Protein AF-A0A831KS99-F1 (afdb_monomer_lite)

Structure (mmCIF, N/CA/C/O backbone):
data_AF-A0A831KS99-F1
#
_entry.id   AF-A0A831KS99-F1
#
loop_
_atom_site.group_PDB
_atom_site.id
_atom_site.type_symbol
_atom_site.label_atom_id
_atom_site.label_alt_id
_atom_site.label_comp_id
_atom_site.label_asym_id
_atom_site.label_entity_id
_atom_site.label_seq_id
_atom_site.pdbx_PDB_ins_code
_atom_site.Cartn_x
_atom_site.Cartn_y
_atom_site.Cartn_z
_atom_site.occupancy
_atom_site.B_iso_or_equiv
_atom_site.auth_seq_id
_atom_site.auth_comp_id
_atom_site.auth_asym_id
_atom_site.auth_atom_id
_atom_site.pdbx_PDB_model_num
ATOM 1 N N . MET A 1 1 ? 47.988 -53.822 -61.121 1.00 37.44 1 MET A N 1
ATOM 2 C CA . MET A 1 1 ? 47.842 -52.351 -61.004 1.00 37.44 1 MET A CA 1
ATOM 3 C C . MET A 1 1 ? 46.773 -52.097 -59.940 1.00 37.44 1 MET A C 1
ATOM 5 O O . MET A 1 1 ? 45.616 -52.344 -60.217 1.00 37.44 1 MET A O 1
ATOM 9 N N . ILE A 1 2 ? 47.089 -52.038 -58.642 1.00 41.56 2 ILE A N 1
ATOM 10 C CA . ILE A 1 2 ? 47.545 -50.868 -57.855 1.00 41.56 2 ILE A CA 1
ATOM 11 C C . ILE A 1 2 ? 46.717 -49.593 -58.114 1.00 41.56 2 ILE A C 1
ATOM 13 O O . ILE A 1 2 ? 46.986 -48.896 -59.087 1.00 41.56 2 ILE A O 1
ATOM 17 N N . ASN A 1 3 ? 45.740 -49.318 -57.232 1.00 39.53 3 ASN A N 1
ATOM 18 C CA . ASN A 1 3 ? 45.455 -48.043 -56.524 1.00 39.53 3 ASN A CA 1
ATOM 19 C C . ASN A 1 3 ? 44.034 -48.121 -55.920 1.00 39.53 3 ASN A C 1
ATOM 21 O O . ASN A 1 3 ? 43.067 -48.227 -56.658 1.00 39.53 3 ASN A O 1
ATOM 25 N N . ALA A 1 4 ? 43.809 -48.266 -54.609 1.00 48.41 4 ALA A N 1
ATOM 26 C CA . ALA A 1 4 ? 44.065 -47.337 -53.497 1.00 48.41 4 ALA A CA 1
ATOM 27 C C . ALA A 1 4 ? 43.351 -45.978 -53.640 1.00 48.41 4 ALA A C 1
ATOM 29 O O . ALA A 1 4 ? 43.768 -45.170 -54.464 1.00 48.41 4 ALA A O 1
ATOM 30 N N . ARG A 1 5 ? 42.326 -45.744 -52.791 1.00 53.19 5 ARG A N 1
ATOM 31 C CA . ARG A 1 5 ? 41.846 -44.459 -52.200 1.00 53.19 5 ARG A CA 1
ATOM 32 C C . ARG A 1 5 ? 40.462 -44.697 -51.553 1.00 53.19 5 ARG A C 1
ATOM 34 O O . ARG A 1 5 ? 39.461 -44.730 -52.245 1.00 53.19 5 ARG A O 1
ATOM 41 N N . ARG A 1 6 ? 40.366 -45.201 -50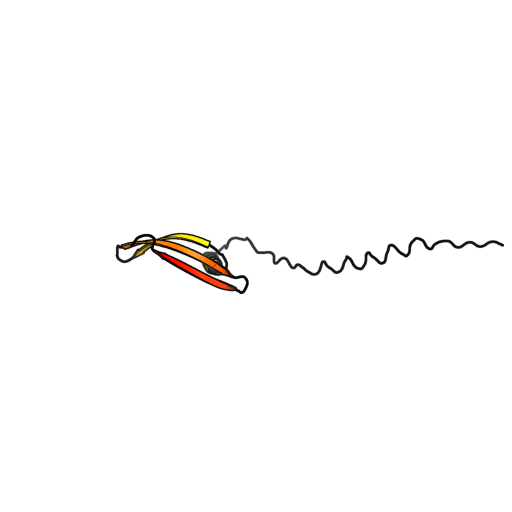.314 1.00 55.16 6 ARG A N 1
ATOM 42 C CA . ARG A 1 6 ? 40.362 -44.480 -49.015 1.00 55.16 6 ARG A CA 1
ATOM 43 C C . ARG A 1 6 ? 39.405 -43.274 -48.950 1.00 55.16 6 ARG A C 1
ATOM 45 O O . ARG A 1 6 ? 39.688 -42.251 -49.556 1.00 55.16 6 ARG A O 1
ATOM 52 N N . GLY A 1 7 ? 38.393 -43.383 -48.076 1.00 52.34 7 GLY A N 1
ATOM 53 C CA . GLY A 1 7 ? 37.923 -42.277 -47.230 1.00 52.34 7 GLY A CA 1
ATOM 54 C C . GLY A 1 7 ? 36.629 -41.575 -47.645 1.00 52.34 7 GLY A C 1
ATOM 55 O O . GLY A 1 7 ? 36.683 -40.449 -48.112 1.00 52.34 7 GLY A O 1
ATOM 56 N N . ALA A 1 8 ? 35.466 -42.181 -47.389 1.00 50.91 8 ALA A N 1
ATOM 57 C CA . ALA A 1 8 ? 34.174 -41.483 -47.486 1.00 50.91 8 ALA A CA 1
ATOM 58 C C . ALA A 1 8 ? 33.279 -41.684 -46.246 1.00 50.91 8 ALA A C 1
ATOM 60 O O . ALA A 1 8 ? 32.064 -41.565 -46.334 1.00 50.91 8 ALA A O 1
ATOM 61 N N . ALA A 1 9 ? 33.863 -41.990 -45.081 1.00 48.62 9 ALA A N 1
ATOM 62 C CA . ALA A 1 9 ? 33.107 -42.179 -43.835 1.00 48.62 9 ALA A CA 1
ATOM 63 C C . ALA A 1 9 ? 33.153 -40.971 -42.873 1.00 48.62 9 ALA A C 1
ATOM 65 O O . ALA A 1 9 ? 32.468 -40.985 -41.858 1.00 48.62 9 ALA A O 1
ATOM 66 N N . SER A 1 10 ? 33.913 -39.907 -43.172 1.00 48.66 10 SER A N 1
ATOM 67 C CA . SER A 1 10 ? 34.114 -38.783 -42.230 1.00 48.66 10 SER A CA 1
ATOM 68 C C . SER A 1 10 ? 33.356 -37.492 -42.565 1.00 48.66 10 SER A C 1
ATOM 70 O O . SER A 1 10 ? 33.439 -36.543 -41.796 1.00 48.66 10 SER A O 1
ATOM 72 N N . ALA A 1 11 ? 32.606 -37.426 -43.672 1.00 48.91 11 ALA A N 1
ATOM 73 C CA . ALA A 1 11 ? 31.999 -36.167 -44.134 1.00 48.91 11 ALA A CA 1
ATOM 74 C C . ALA A 1 11 ? 30.520 -35.966 -43.740 1.00 48.91 11 ALA A C 1
ATOM 76 O O . ALA A 1 11 ? 30.024 -34.847 -43.812 1.00 48.91 11 ALA A O 1
ATOM 77 N N . VAL A 1 12 ? 29.808 -37.008 -43.293 1.00 49.62 12 VAL A N 1
ATOM 78 C CA . VAL A 1 12 ? 28.358 -36.914 -42.997 1.00 49.62 12 VAL A CA 1
ATOM 79 C C . VAL A 1 12 ? 28.071 -36.502 -41.541 1.00 49.62 12 VAL A C 1
ATOM 81 O O . VAL A 1 12 ? 26.987 -36.023 -41.229 1.00 49.62 12 VAL A O 1
ATOM 84 N N . LEU A 1 13 ? 29.062 -36.586 -40.647 1.00 49.25 13 LEU 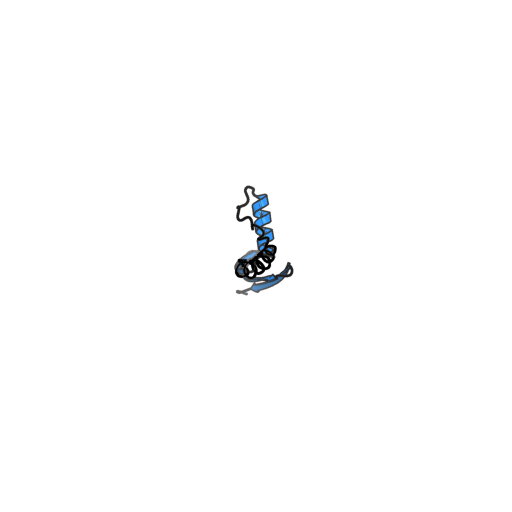A N 1
ATOM 85 C CA . LEU A 1 13 ? 28.904 -36.316 -39.208 1.00 49.25 13 LEU A CA 1
ATOM 86 C C . LEU A 1 13 ? 29.327 -34.905 -38.756 1.00 49.25 13 LEU A C 1
ATOM 88 O O . LEU A 1 13 ? 29.244 -34.602 -37.571 1.00 49.25 13 LEU A O 1
ATOM 92 N N . LEU A 1 14 ? 29.741 -34.026 -39.677 1.00 49.31 14 LEU A N 1
ATOM 93 C CA . LEU A 1 14 ? 30.194 -32.659 -39.357 1.00 49.31 14 LEU A CA 1
ATOM 94 C C . LEU A 1 14 ? 29.278 -31.538 -39.875 1.00 49.31 14 LEU A C 1
ATOM 96 O O . LEU A 1 14 ? 29.602 -30.369 -39.698 1.00 49.31 14 LEU A O 1
ATOM 100 N N . LEU A 1 15 ? 28.126 -31.860 -40.475 1.00 50.47 15 LEU A N 1
ATOM 101 C CA . LEU A 1 15 ? 27.158 -30.845 -40.927 1.00 50.47 15 LEU A CA 1
ATOM 102 C C . LEU A 1 15 ? 25.950 -30.671 -39.994 1.00 50.47 15 LEU A C 1
ATOM 104 O O . LEU A 1 15 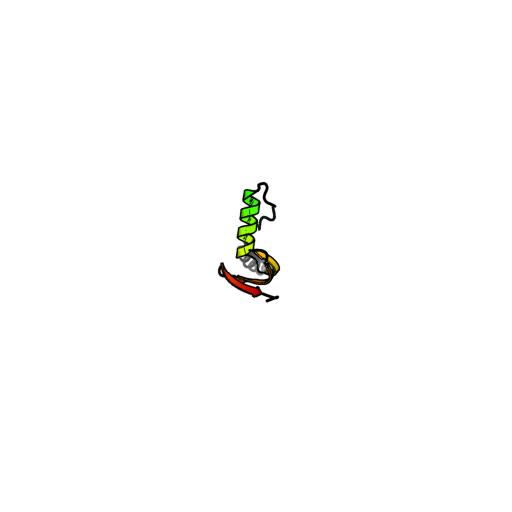? 25.243 -29.674 -40.103 1.00 50.47 15 LEU A O 1
ATOM 108 N N . PHE A 1 16 ? 25.748 -31.564 -39.019 1.00 47.9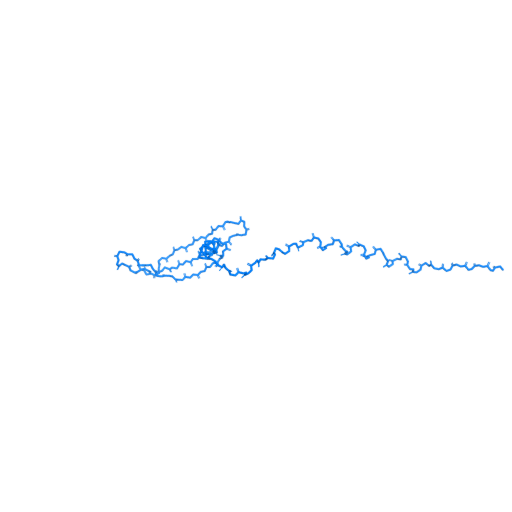7 16 PHE A N 1
ATOM 109 C CA . PHE A 1 16 ? 24.705 -31.396 -37.995 1.00 47.97 16 PHE A CA 1
ATOM 110 C C . PHE A 1 16 ? 25.152 -30.565 -36.780 1.00 47.97 16 PHE A C 1
ATOM 112 O O . PHE A 1 16 ? 24.308 -30.058 -36.044 1.00 47.97 16 PHE A O 1
ATOM 119 N N . SER A 1 17 ? 26.458 -30.360 -36.575 1.00 49.00 17 SER A N 1
ATOM 120 C CA . SER A 1 17 ? 26.977 -29.566 -35.450 1.00 49.00 17 SER A CA 1
ATOM 121 C C . SER A 1 17 ? 26.869 -28.050 -35.660 1.00 49.00 17 SER A C 1
ATOM 123 O O . SER A 1 17 ? 26.895 -27.301 -34.686 1.00 49.00 17 SER A O 1
ATOM 125 N N . ALA A 1 18 ? 26.687 -27.579 -36.898 1.00 47.66 18 ALA A N 1
ATOM 126 C CA . ALA A 1 18 ? 26.554 -26.150 -37.191 1.00 47.66 18 ALA A CA 1
ATOM 127 C C . ALA A 1 18 ? 25.129 -25.602 -36.973 1.00 47.66 18 ALA A C 1
ATOM 129 O O . ALA A 1 18 ? 24.961 -24.398 -36.800 1.00 47.66 18 ALA A O 1
ATOM 130 N N . ALA A 1 19 ? 24.103 -26.460 -36.930 1.00 49.75 19 ALA A N 1
ATOM 131 C CA . ALA A 1 19 ? 22.718 -26.024 -36.726 1.00 49.75 19 ALA A CA 1
ATOM 132 C C . ALA A 1 19 ? 22.332 -25.884 -35.241 1.00 49.75 19 ALA A C 1
ATOM 134 O O . ALA A 1 19 ? 21.403 -25.149 -34.914 1.00 49.75 19 ALA A O 1
ATOM 135 N N . PHE A 1 20 ? 23.053 -26.542 -34.326 1.00 48.34 20 PHE A N 1
ATOM 136 C CA . PHE A 1 20 ? 22.739 -26.487 -32.892 1.00 48.34 20 PHE A CA 1
ATOM 137 C C . PHE A 1 20 ? 23.370 -25.281 -32.175 1.00 48.34 20 PHE A C 1
ATOM 139 O O . PHE A 1 20 ? 22.909 -24.874 -31.112 1.00 48.34 20 PHE A O 1
ATOM 146 N N . ALA A 1 21 ? 24.393 -24.657 -32.765 1.00 47.84 21 ALA A N 1
ATOM 147 C CA . ALA A 1 21 ? 25.088 -23.522 -32.156 1.00 47.84 21 ALA A CA 1
ATOM 148 C C . ALA A 1 21 ? 24.339 -22.176 -32.287 1.00 47.84 21 ALA A C 1
ATOM 150 O O . ALA A 1 21 ? 24.722 -21.205 -31.639 1.00 47.84 21 ALA A O 1
ATOM 151 N N . ALA A 1 22 ? 23.269 -22.094 -33.088 1.00 48.03 22 ALA A N 1
ATOM 152 C CA . ALA A 1 22 ? 22.598 -20.825 -33.396 1.00 48.03 22 ALA A CA 1
ATOM 153 C C . ALA A 1 22 ? 21.356 -20.510 -32.533 1.00 48.03 22 ALA A C 1
ATOM 155 O O . ALA A 1 22 ? 20.858 -19.388 -32.581 1.00 48.03 22 ALA A O 1
ATOM 156 N N . VAL A 1 23 ? 20.862 -21.444 -31.708 1.00 49.53 23 VAL A N 1
ATOM 157 C CA . VAL A 1 23 ? 19.633 -21.243 -30.898 1.00 49.53 23 VAL A CA 1
ATOM 158 C C . VAL A 1 23 ? 19.923 -20.702 -29.483 1.00 49.53 23 VAL A C 1
ATOM 160 O O . VAL A 1 23 ? 19.013 -20.467 -28.697 1.00 49.53 23 VAL A O 1
ATOM 163 N N . ALA A 1 24 ? 21.183 -20.418 -29.141 1.00 53.25 24 ALA A N 1
ATOM 164 C CA . ALA A 1 24 ? 21.540 -19.855 -27.832 1.00 53.25 24 ALA A CA 1
ATOM 165 C C . ALA A 1 24 ? 21.545 -18.311 -27.782 1.00 53.25 24 ALA A C 1
ATOM 167 O O . ALA A 1 24 ? 21.809 -17.732 -26.731 1.00 53.25 24 ALA A O 1
ATOM 168 N N . VAL A 1 25 ? 21.220 -17.617 -28.881 1.00 54.28 25 VAL A N 1
ATOM 169 C CA . VAL A 1 25 ? 21.133 -16.139 -28.931 1.00 54.28 25 VAL A CA 1
ATOM 170 C C . VAL A 1 25 ? 19.736 -15.654 -28.495 1.00 54.28 25 VAL A C 1
ATOM 172 O O . VAL A 1 25 ? 19.154 -14.767 -29.107 1.00 54.28 25 VAL A O 1
ATOM 175 N N . GLY A 1 26 ? 19.142 -16.290 -27.479 1.00 52.94 26 GLY A N 1
ATOM 176 C CA . GLY A 1 26 ? 17.709 -16.143 -27.171 1.00 52.94 26 GLY A CA 1
ATOM 177 C C . GLY A 1 26 ? 17.350 -15.680 -25.761 1.00 52.94 26 GLY A C 1
ATOM 178 O O . GLY A 1 26 ? 16.215 -15.279 -25.537 1.00 52.94 26 GLY A O 1
ATOM 179 N N . ALA A 1 27 ? 18.272 -15.688 -24.800 1.00 56.22 27 ALA A N 1
ATOM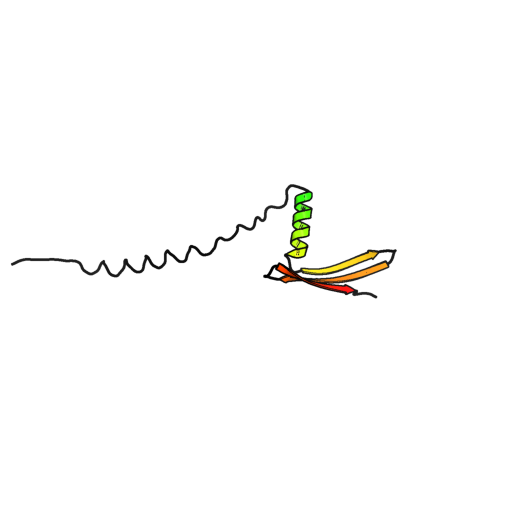 180 C CA . ALA A 1 27 ? 17.947 -15.311 -23.428 1.00 56.22 27 ALA A CA 1
ATOM 181 C C . ALA A 1 27 ? 19.042 -14.421 -22.847 1.00 56.22 27 ALA A C 1
ATOM 183 O O . ALA A 1 27 ? 19.930 -14.876 -22.128 1.00 56.22 27 ALA A O 1
ATOM 184 N N . ARG A 1 28 ? 18.959 -13.115 -23.124 1.00 60.94 28 ARG A N 1
ATOM 185 C CA . ARG A 1 28 ? 19.494 -12.137 -22.177 1.00 60.94 28 ARG A CA 1
ATOM 186 C C . ARG A 1 28 ? 18.628 -12.250 -20.928 1.00 60.94 28 ARG A C 1
ATOM 188 O O . ARG A 1 28 ? 17.606 -11.585 -20.819 1.00 60.94 28 ARG A O 1
ATOM 195 N N . ALA A 1 29 ? 18.995 -13.156 -20.028 1.00 58.22 29 ALA A N 1
ATOM 196 C CA . ALA A 1 29 ? 18.518 -13.091 -18.662 1.00 58.22 29 ALA A CA 1
ATOM 197 C C . ALA A 1 29 ? 19.023 -11.750 -18.125 1.00 58.22 29 ALA A C 1
ATOM 199 O O . ALA A 1 29 ? 20.206 -11.606 -17.824 1.00 58.22 29 ALA A O 1
ATOM 200 N N . GLU A 1 30 ? 18.160 -10.734 -18.115 1.00 58.44 30 GLU A N 1
ATOM 201 C CA . GLU A 1 30 ? 18.434 -9.507 -17.384 1.00 58.44 30 GLU A CA 1
ATOM 202 C C . GLU A 1 30 ? 18.772 -9.923 -15.960 1.00 58.44 30 GLU A C 1
ATOM 204 O O . GLU A 1 30 ? 17.939 -10.490 -15.247 1.00 58.44 30 GLU A O 1
ATOM 209 N N . THR A 1 31 ? 20.026 -9.712 -15.566 1.00 56.09 31 THR A N 1
ATOM 210 C CA . THR A 1 31 ? 20.478 -9.940 -14.202 1.00 56.09 31 THR A CA 1
ATOM 211 C C . THR A 1 31 ? 19.656 -9.023 -13.308 1.00 56.09 31 THR A C 1
ATOM 213 O O . THR A 1 31 ? 19.960 -7.841 -13.153 1.00 56.09 31 THR A O 1
ATOM 216 N N . ARG A 1 32 ? 18.557 -9.542 -12.757 1.00 62.97 32 ARG A N 1
ATOM 217 C CA . ARG A 1 32 ? 17.700 -8.795 -11.845 1.00 62.97 32 ARG A CA 1
ATOM 218 C C . ARG A 1 32 ? 18.526 -8.540 -10.591 1.00 62.97 32 ARG A C 1
ATOM 220 O O . ARG A 1 32 ? 18.731 -9.449 -9.794 1.00 62.97 32 ARG A O 1
ATOM 227 N N . SER A 1 33 ? 19.051 -7.323 -10.460 1.00 66.81 33 SER A N 1
ATOM 228 C CA . SER A 1 33 ? 19.856 -6.934 -9.305 1.00 66.81 33 SER A CA 1
ATOM 229 C C . SER A 1 33 ? 19.027 -7.115 -8.034 1.00 66.81 33 SER A C 1
ATOM 231 O O . SER A 1 33 ? 18.007 -6.452 -7.840 1.00 66.81 33 SER A O 1
ATOM 233 N N . THR A 1 34 ? 19.445 -8.053 -7.186 1.00 73.00 34 THR A N 1
ATOM 234 C CA . THR A 1 34 ? 18.862 -8.298 -5.860 1.00 73.00 34 THR A CA 1
ATOM 235 C C . THR A 1 34 ? 19.523 -7.450 -4.776 1.00 73.00 34 THR A C 1
ATOM 237 O O . THR A 1 34 ? 19.164 -7.579 -3.605 1.00 73.00 34 THR A O 1
ATOM 240 N N . ALA A 1 35 ? 20.485 -6.596 -5.141 1.00 83.00 35 ALA A N 1
ATOM 241 C CA . ALA A 1 35 ? 21.167 -5.729 -4.195 1.00 83.00 35 ALA A CA 1
ATOM 242 C C . ALA A 1 35 ? 20.151 -4.814 -3.498 1.00 83.00 35 ALA A C 1
ATOM 244 O O . ALA A 1 35 ? 19.335 -4.148 -4.144 1.00 83.00 35 ALA A O 1
ATOM 245 N N . LEU A 1 36 ? 20.189 -4.803 -2.165 1.00 89.12 36 LEU A N 1
ATOM 246 C CA . LEU A 1 36 ? 19.367 -3.890 -1.385 1.00 89.12 36 LEU A CA 1
ATOM 247 C C . LEU A 1 36 ? 19.854 -2.447 -1.590 1.00 89.12 36 LEU A C 1
ATOM 249 O O . LEU A 1 36 ? 21.056 -2.230 -1.766 1.00 89.12 36 LEU A O 1
ATOM 253 N N . PRO A 1 37 ? 18.953 -1.453 -1.560 1.00 94.31 37 PRO A N 1
ATOM 254 C CA . PRO A 1 37 ? 19.353 -0.059 -1.682 1.00 94.31 37 PRO A CA 1
ATOM 255 C C . PRO A 1 37 ? 20.296 0.374 -0.552 1.00 94.31 37 PRO A C 1
ATOM 257 O O . PRO A 1 37 ? 20.046 0.092 0.620 1.00 94.31 37 PRO A O 1
ATOM 260 N N . GLY A 1 38 ? 21.360 1.100 -0.904 1.00 96.44 38 GLY A N 1
ATOM 261 C CA . GLY A 1 38 ? 22.310 1.669 0.061 1.00 96.44 38 GLY A CA 1
ATOM 262 C C . GLY A 1 38 ? 21.891 3.028 0.635 1.00 96.44 38 GLY A C 1
ATOM 263 O O . GLY A 1 38 ? 22.563 3.543 1.523 1.00 96.44 38 GLY A O 1
ATOM 264 N N . THR A 1 39 ? 20.803 3.623 0.135 1.00 97.44 39 THR A N 1
ATOM 265 C CA . THR A 1 39 ? 20.319 4.955 0.532 1.00 97.44 39 THR A CA 1
ATOM 266 C C . THR A 1 39 ? 18.831 4.925 0.896 1.00 97.44 39 THR A C 1
ATOM 268 O O . THR A 1 39 ? 18.090 4.097 0.356 1.00 97.44 39 THR A O 1
ATOM 271 N N . PRO A 1 40 ? 18.350 5.837 1.764 1.00 97.94 40 PRO A N 1
ATOM 272 C CA . PRO A 1 40 ? 16.924 5.957 2.083 1.00 97.94 40 PRO A CA 1
ATOM 273 C C . PRO A 1 40 ? 16.039 6.197 0.852 1.00 97.94 40 PRO A C 1
ATOM 275 O O . PRO A 1 40 ? 14.978 5.591 0.723 1.00 97.94 40 PRO A O 1
ATOM 278 N N . GLN A 1 41 ? 16.494 7.031 -0.086 1.00 97.31 41 GLN A N 1
ATOM 279 C CA . GLN A 1 41 ? 15.788 7.312 -1.338 1.00 97.31 41 GLN A CA 1
ATOM 280 C C . GLN A 1 41 ? 15.621 6.037 -2.164 1.00 97.31 41 GLN A C 1
ATOM 282 O O . GLN A 1 41 ? 14.517 5.731 -2.606 1.00 97.31 41 GLN A O 1
ATOM 287 N N . GLY A 1 42 ? 16.678 5.228 -2.278 1.00 97.19 42 GLY A N 1
ATOM 288 C CA . GLY A 1 42 ? 16.602 3.959 -2.994 1.00 97.19 42 GLY A CA 1
ATOM 289 C C . GLY A 1 42 ? 15.634 2.962 -2.342 1.00 97.19 42 GLY A C 1
ATOM 290 O O . GLY A 1 42 ? 15.019 2.153 -3.038 1.00 97.19 42 GLY A O 1
ATOM 291 N N . TRP A 1 43 ? 15.442 3.025 -1.018 1.00 97.06 43 TRP A N 1
ATOM 292 C CA . TRP A 1 43 ? 14.401 2.250 -0.334 1.00 97.06 43 TRP A CA 1
ATOM 293 C C . TRP A 1 43 ? 12.996 2.724 -0.692 1.00 97.06 43 TRP A C 1
ATOM 295 O O . TRP A 1 43 ? 12.157 1.882 -1.012 1.00 97.06 43 TRP A O 1
ATOM 305 N N . LEU A 1 44 ? 12.749 4.036 -0.704 1.00 97.44 44 LEU A N 1
ATOM 306 C CA . LEU A 1 44 ? 11.469 4.603 -1.143 1.00 97.44 44 LEU A CA 1
ATOM 307 C C . LEU A 1 44 ? 11.166 4.231 -2.602 1.00 97.44 44 LEU A C 1
ATOM 309 O O . LEU A 1 44 ? 10.075 3.749 -2.897 1.00 97.44 44 LEU A O 1
ATOM 313 N N . GLU A 1 45 ? 12.145 4.350 -3.499 1.00 96.19 45 GLU A N 1
ATOM 314 C CA . GLU A 1 45 ? 12.017 3.961 -4.910 1.00 96.19 45 GLU A CA 1
ATOM 315 C C . GLU A 1 45 ? 11.748 2.463 -5.081 1.00 96.19 45 GLU A C 1
ATOM 317 O O . GLU A 1 45 ? 10.956 2.050 -5.930 1.00 96.19 45 GLU A O 1
ATOM 322 N N . ARG A 1 46 ? 12.409 1.614 -4.287 1.00 94.75 46 ARG A N 1
ATOM 323 C CA . ARG A 1 46 ? 12.165 0.168 -4.298 1.00 94.75 46 ARG A CA 1
ATOM 324 C C . ARG A 1 46 ? 10.761 -0.161 -3.793 1.00 94.75 46 ARG A C 1
ATOM 326 O O . ARG A 1 46 ? 10.125 -1.034 -4.375 1.00 94.75 46 ARG A O 1
ATOM 333 N N . MET A 1 47 ? 10.290 0.509 -2.739 1.00 94.88 47 MET A N 1
ATOM 334 C CA . MET A 1 47 ? 8.931 0.328 -2.219 1.00 94.88 47 MET A CA 1
ATOM 335 C C . MET A 1 47 ? 7.883 0.781 -3.234 1.00 94.88 47 MET A C 1
ATOM 337 O O . MET A 1 47 ? 6.995 0.001 -3.555 1.00 94.88 47 MET A O 1
ATOM 341 N N . SER A 1 48 ? 8.038 1.978 -3.806 1.00 94.75 48 SER A N 1
ATOM 342 C CA . SER A 1 48 ? 7.150 2.492 -4.853 1.00 94.75 48 SER A CA 1
ATOM 343 C C . SER A 1 48 ? 7.079 1.533 -6.044 1.00 94.75 48 SER A C 1
ATOM 345 O O . SER A 1 48 ? 5.992 1.118 -6.424 1.00 94.75 48 SER A O 1
ATOM 347 N N . ARG A 1 49 ? 8.219 1.060 -6.569 1.00 94.31 49 ARG A N 1
ATOM 348 C CA . ARG A 1 49 ? 8.214 0.059 -7.651 1.00 94.31 49 ARG A CA 1
ATOM 349 C C . ARG A 1 49 ? 7.537 -1.250 -7.256 1.00 94.31 49 ARG A C 1
ATOM 351 O O . ARG A 1 49 ? 6.891 -1.871 -8.096 1.00 94.31 49 ARG A O 1
ATOM 358 N N . ALA A 1 50 ? 7.714 -1.710 -6.019 1.00 93.94 50 ALA A N 1
ATOM 359 C CA . ALA A 1 50 ? 7.094 -2.948 -5.561 1.00 93.94 50 ALA A CA 1
ATOM 360 C C . ALA A 1 50 ? 5.564 -2.841 -5.514 1.00 93.94 50 ALA A C 1
ATOM 362 O O . ALA A 1 50 ? 4.916 -3.809 -5.893 1.00 93.94 50 ALA A O 1
ATOM 363 N N . LEU A 1 51 ? 5.015 -1.684 -5.124 1.00 92.94 51 LEU A N 1
ATOM 364 C CA . LEU A 1 51 ? 3.566 -1.444 -5.095 1.00 92.94 51 LEU A CA 1
ATOM 365 C C . LEU A 1 51 ? 2.903 -1.592 -6.471 1.00 92.94 51 LEU A C 1
ATOM 367 O O . LEU A 1 51 ? 1.769 -2.032 -6.523 1.00 92.94 51 LEU A O 1
ATOM 371 N N . HIS A 1 52 ? 3.619 -1.280 -7.555 1.00 93.25 52 HIS A N 1
ATOM 372 C CA . HIS A 1 52 ? 3.096 -1.359 -8.926 1.00 93.25 52 HIS A CA 1
ATOM 373 C C . HIS A 1 52 ? 3.395 -2.690 -9.636 1.00 93.25 52 HIS A C 1
ATOM 375 O O . HIS A 1 52 ? 2.674 -3.124 -10.524 1.00 93.25 52 HIS A O 1
ATOM 381 N N . SER A 1 53 ? 4.517 -3.337 -9.299 1.00 93.25 53 SER A N 1
ATOM 382 C CA . SER A 1 53 ? 5.050 -4.475 -10.079 1.00 93.25 53 SER A CA 1
ATOM 383 C C . SER A 1 53 ? 4.879 -5.839 -9.418 1.00 93.25 53 SER A C 1
ATOM 385 O O . SER A 1 53 ? 5.279 -6.861 -9.984 1.00 93.25 53 SER A O 1
ATOM 387 N N . ARG A 1 54 ? 4.353 -5.886 -8.193 1.00 94.56 54 ARG A N 1
ATOM 388 C CA . ARG A 1 54 ? 4.152 -7.132 -7.455 1.00 94.56 54 ARG A CA 1
ATOM 389 C C . ARG A 1 54 ? 2.673 -7.341 -7.216 1.00 94.56 54 ARG A C 1
ATOM 391 O O . ARG A 1 54 ? 2.026 -6.477 -6.654 1.00 94.56 54 ARG A O 1
ATOM 398 N N . SER A 1 55 ? 2.184 -8.534 -7.529 1.00 96.69 55 SER A N 1
ATOM 399 C CA . SER A 1 55 ? 0.897 -8.988 -7.010 1.00 96.69 55 SER A CA 1
ATOM 400 C C . SER A 1 55 ? 1.030 -9.313 -5.522 1.00 96.69 55 SER A C 1
ATOM 402 O O . SER A 1 55 ? 1.975 -9.998 -5.117 1.00 96.69 55 SER A O 1
ATOM 404 N N . PHE A 1 56 ? 0.099 -8.823 -4.712 1.00 96.50 56 PHE A N 1
ATOM 405 C CA . PHE A 1 56 ? 0.058 -9.067 -3.275 1.00 96.50 56 PHE A CA 1
ATOM 406 C C . PHE A 1 56 ? -1.375 -9.046 -2.752 1.00 96.50 56 PHE A C 1
ATOM 408 O O . PHE A 1 56 ? -2.276 -8.434 -3.319 1.00 96.50 56 PHE A O 1
ATOM 415 N N . GLU A 1 57 ? -1.571 -9.710 -1.625 1.00 98.06 57 GLU A N 1
ATOM 416 C CA . GLU A 1 57 ? -2.813 -9.701 -0.873 1.00 98.06 57 GLU A CA 1
ATOM 417 C C . GLU A 1 57 ? -2.479 -9.507 0.605 1.00 98.06 57 GLU A C 1
ATOM 419 O O . GLU A 1 57 ? -1.466 -10.019 1.091 1.00 98.06 57 GLU A O 1
ATOM 424 N N . GLY A 1 58 ? -3.328 -8.783 1.330 1.00 97.62 58 GLY A N 1
ATOM 425 C CA . GLY A 1 58 ? -3.162 -8.634 2.767 1.00 97.62 58 GLY A CA 1
ATOM 426 C C . GLY A 1 58 ? -4.341 -7.980 3.467 1.00 97.62 58 GLY A C 1
ATOM 427 O O . GLY A 1 58 ? -5.277 -7.482 2.842 1.00 97.62 58 GLY A O 1
ATOM 428 N N . THR A 1 59 ? -4.247 -7.965 4.792 1.00 97.88 59 THR A N 1
ATOM 429 C CA . THR A 1 59 ? -5.135 -7.213 5.676 1.00 97.88 59 THR A CA 1
ATOM 430 C C . THR A 1 59 ? -4.325 -6.122 6.359 1.00 97.88 59 THR A C 1
ATOM 432 O O . THR A 1 59 ? -3.236 -6.390 6.867 1.00 97.88 59 THR A O 1
ATOM 435 N N . PHE A 1 60 ? -4.852 -4.903 6.390 1.00 96.94 60 PHE A N 1
ATOM 436 C CA . PHE A 1 60 ? -4.254 -3.775 7.094 1.00 96.94 60 PHE A CA 1
ATOM 437 C C . PHE A 1 60 ? -5.287 -3.072 7.972 1.00 96.94 60 PHE A C 1
ATOM 439 O O . PHE A 1 60 ? -6.490 -3.251 7.805 1.00 96.94 60 PHE A O 1
ATOM 446 N N . VAL A 1 61 ? -4.807 -2.282 8.927 1.00 96.62 61 VAL A N 1
ATOM 447 C CA . VAL A 1 61 ? -5.651 -1.443 9.781 1.00 96.62 61 VAL A CA 1
ATOM 448 C C . VAL A 1 61 ? -5.448 0.011 9.381 1.00 96.62 61 VAL A C 1
ATOM 450 O O . VAL A 1 61 ? -4.311 0.466 9.255 1.00 96.62 61 VAL A O 1
ATOM 453 N N . TYR A 1 62 ? -6.546 0.733 9.192 1.00 95.25 62 TYR A N 1
ATOM 454 C CA . TYR A 1 62 ? -6.574 2.152 8.882 1.00 95.25 62 TYR A CA 1
ATOM 455 C C . TYR A 1 62 ? -7.156 2.928 10.067 1.00 95.25 62 TYR A C 1
ATOM 457 O O . TYR A 1 62 ? -8.279 2.674 10.498 1.00 95.25 62 TYR A O 1
ATOM 465 N N . LEU A 1 63 ? -6.365 3.854 10.615 1.00 95.06 63 LEU A N 1
ATOM 466 C CA . LEU A 1 63 ? -6.765 4.748 11.701 1.00 95.06 63 LEU A CA 1
ATOM 467 C C . LEU A 1 63 ? -6.921 6.162 11.143 1.00 95.06 63 LEU A C 1
ATOM 469 O O . LEU A 1 63 ? -5.940 6.771 10.715 1.00 95.06 63 LEU A O 1
ATOM 473 N N . HIS A 1 64 ? -8.133 6.706 11.198 1.00 93.94 64 HIS A N 1
ATOM 474 C CA . HIS A 1 64 ? -8.406 8.088 10.810 1.00 93.94 64 HIS A CA 1
ATOM 475 C C . HIS A 1 64 ? -9.514 8.671 11.687 1.00 93.94 64 HIS A C 1
ATOM 477 O O . HIS A 1 64 ? -10.460 7.978 12.037 1.00 93.94 64 HIS A O 1
ATOM 483 N N . SER A 1 65 ? -9.413 9.943 12.077 1.00 94.12 65 SER A N 1
ATOM 484 C CA . SER A 1 65 ? -10.462 10.630 12.858 1.00 94.12 65 SER A CA 1
ATOM 485 C C . SER A 1 65 ? -10.955 9.864 14.106 1.00 94.12 65 SER A C 1
ATOM 487 O O . SER A 1 65 ? -12.126 9.944 14.469 1.00 94.12 65 SER A O 1
ATOM 489 N N . GLY A 1 66 ? -10.074 9.091 14.755 1.00 94.06 66 GLY A N 1
ATOM 490 C CA . GLY A 1 66 ? -10.418 8.244 15.905 1.00 94.06 66 GLY A CA 1
ATOM 491 C C . GLY A 1 66 ? -11.202 6.964 15.575 1.00 94.06 66 GLY A C 1
ATOM 492 O O . GLY A 1 66 ? -11.581 6.247 16.496 1.00 94.06 66 GLY A O 1
ATOM 493 N N . GLN A 1 67 ? -11.434 6.669 14.295 1.00 92.69 67 GLN A N 1
ATOM 494 C CA . GLN A 1 67 ? -12.055 5.441 13.799 1.00 92.69 67 GLN A CA 1
ATOM 495 C C . GLN A 1 67 ? -10.987 4.431 13.381 1.00 92.69 67 GLN A C 1
ATOM 497 O O . GLN A 1 67 ? -9.963 4.808 12.809 1.00 92.69 67 GLN A O 1
ATOM 502 N N . ILE A 1 68 ? -11.235 3.153 13.677 1.00 94.69 68 ILE A N 1
ATOM 503 C CA . ILE A 1 68 ? -10.365 2.034 13.304 1.00 94.69 68 ILE A CA 1
ATOM 504 C C . ILE A 1 68 ? -11.123 1.128 12.339 1.00 94.69 68 ILE A C 1
ATOM 506 O O . ILE A 1 68 ? -12.088 0.466 12.725 1.00 94.69 68 ILE A O 1
ATOM 510 N N . GLU A 1 69 ? -10.621 1.036 11.114 1.00 95.88 69 GLU A N 1
ATOM 511 C CA . GLU A 1 69 ? -11.140 0.145 10.079 1.00 95.88 69 GLU A CA 1
ATOM 512 C C . GLU A 1 69 ? -10.103 -0.932 9.741 1.00 95.88 69 GLU A C 1
ATOM 514 O O . GLU A 1 69 ? -8.910 -0.674 9.601 1.00 95.88 69 GLU A O 1
ATOM 519 N N . THR A 1 70 ? -10.557 -2.171 9.628 1.00 97.62 70 THR A N 1
ATOM 520 C CA . THR A 1 70 ? -9.804 -3.328 9.159 1.00 97.62 70 THR A CA 1
ATOM 521 C C . THR A 1 70 ? -10.126 -3.501 7.686 1.00 97.62 70 THR A C 1
ATOM 523 O O . THR A 1 70 ? -11.281 -3.677 7.313 1.00 97.62 70 THR A O 1
ATOM 526 N N . MET A 1 71 ? -9.102 -3.484 6.849 1.00 97.62 71 MET A N 1
ATOM 527 C CA . MET A 1 71 ? -9.219 -3.440 5.399 1.00 97.62 71 MET A CA 1
ATOM 528 C C . MET A 1 71 ? -8.526 -4.650 4.777 1.00 97.62 71 MET A C 1
ATOM 530 O O . MET A 1 71 ? -7.451 -5.040 5.229 1.00 97.62 71 MET A O 1
ATOM 534 N N . ARG A 1 72 ? -9.091 -5.224 3.714 1.00 97.81 72 ARG A N 1
ATOM 535 C CA . ARG A 1 72 ? -8.429 -6.213 2.850 1.00 97.81 72 ARG A CA 1
ATOM 536 C C . ARG A 1 72 ? -8.057 -5.569 1.528 1.00 97.81 72 ARG A C 1
ATOM 538 O O . ARG A 1 72 ? -8.885 -4.890 0.925 1.00 97.81 72 ARG A O 1
ATOM 545 N N . ILE A 1 73 ? -6.843 -5.836 1.070 1.00 97.88 73 ILE A N 1
ATOM 546 C CA . ILE A 1 73 ? -6.335 -5.439 -0.240 1.00 97.88 73 ILE A CA 1
ATOM 547 C C . ILE A 1 73 ? -5.978 -6.678 -1.055 1.00 97.88 73 ILE A C 1
ATOM 549 O O . ILE A 1 73 ? -5.368 -7.614 -0.539 1.00 97.88 73 ILE A O 1
ATOM 553 N N . VAL A 1 74 ? -6.358 -6.666 -2.329 1.00 98.19 74 VAL A N 1
ATOM 554 C CA . VAL A 1 74 ? -5.897 -7.611 -3.348 1.00 98.19 74 VAL A CA 1
ATOM 555 C C . VAL A 1 74 ? -5.393 -6.783 -4.521 1.00 98.19 74 VAL A C 1
ATOM 557 O O . VAL A 1 74 ? -6.169 -6.037 -5.118 1.00 98.19 74 VAL A O 1
ATOM 560 N N . HIS A 1 75 ? -4.109 -6.916 -4.830 1.00 98.00 75 HIS A N 1
ATOM 561 C CA . HIS A 1 75 ? -3.432 -6.234 -5.923 1.00 98.00 75 HIS A CA 1
ATOM 562 C C . HIS A 1 75 ? -2.841 -7.270 -6.887 1.00 98.00 75 HIS A C 1
ATOM 564 O O . HIS A 1 75 ? -2.151 -8.206 -6.474 1.00 98.00 75 HIS A O 1
ATOM 570 N N . GLU A 1 76 ? -3.085 -7.092 -8.180 1.00 97.75 76 GLU A N 1
ATOM 571 C CA . GLU A 1 76 ? -2.547 -7.908 -9.262 1.00 97.75 76 GLU A CA 1
ATOM 572 C C . GLU A 1 76 ? -1.788 -7.020 -10.255 1.00 97.75 76 GLU A C 1
ATOM 574 O O . GLU A 1 76 ? -2.387 -6.193 -10.946 1.00 97.75 76 GLU A O 1
ATOM 579 N N . ALA A 1 77 ? -0.476 -7.242 -10.359 1.00 96.62 77 ALA A N 1
ATOM 580 C CA . ALA A 1 77 ? 0.354 -6.645 -11.397 1.00 96.62 77 ALA A CA 1
ATOM 581 C C . ALA A 1 77 ? 0.252 -7.486 -12.678 1.00 96.62 77 ALA A C 1
ATOM 583 O O . ALA A 1 77 ? 0.466 -8.703 -12.658 1.00 96.62 77 ALA A O 1
ATOM 584 N N . GLN A 1 78 ? -0.072 -6.845 -13.797 1.00 94.31 78 GLN A N 1
ATOM 585 C CA . GLN A 1 78 ? -0.274 -7.505 -15.081 1.00 94.31 78 GLN A CA 1
ATOM 586 C C . GLN A 1 78 ? 1.016 -7.521 -15.915 1.00 94.31 78 GLN A C 1
ATOM 588 O O . GLN A 1 78 ? 1.882 -6.655 -15.800 1.00 94.31 78 GLN A O 1
ATOM 593 N N . ALA A 1 79 ? 1.152 -8.521 -16.791 1.00 87.81 79 ALA A N 1
ATOM 594 C CA . ALA A 1 79 ? 2.350 -8.697 -17.618 1.00 87.81 79 ALA A CA 1
ATOM 595 C C . ALA A 1 79 ? 2.565 -7.574 -18.654 1.00 87.81 79 ALA A C 1
ATOM 597 O O . ALA A 1 79 ? 3.689 -7.368 -19.103 1.00 87.81 79 ALA A O 1
ATOM 598 N N . ASP A 1 80 ? 1.503 -6.858 -19.025 1.00 90.94 80 ASP A N 1
ATOM 599 C CA . ASP A 1 80 ? 1.520 -5.698 -19.924 1.00 90.94 80 ASP A CA 1
ATOM 600 C C . ASP A 1 80 ? 1.826 -4.373 -19.202 1.00 90.94 80 ASP A C 1
ATOM 602 O O . ASP A 1 80 ? 1.851 -3.319 -19.836 1.00 90.94 80 ASP A O 1
ATOM 606 N N . GLY A 1 81 ? 2.085 -4.418 -17.890 1.00 85.75 81 GLY A N 1
ATOM 607 C CA . GLY A 1 81 ? 2.316 -3.239 -17.059 1.00 85.75 81 GLY A CA 1
ATOM 608 C C . GLY A 1 81 ? 1.039 -2.590 -16.521 1.00 85.75 81 GLY A C 1
ATOM 609 O O . GLY A 1 81 ? 1.131 -1.526 -15.916 1.00 85.75 81 GLY A O 1
ATOM 610 N N . GLY A 1 82 ? -0.133 -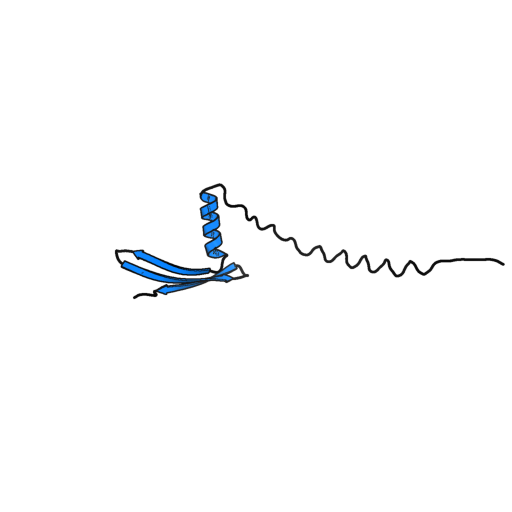3.200 -16.734 1.00 92.31 82 GLY A N 1
ATOM 611 C CA . GLY A 1 82 ? -1.376 -2.808 -16.070 1.00 92.31 82 GLY A CA 1
ATOM 612 C C . GLY A 1 82 ? -1.438 -3.243 -14.601 1.00 92.31 82 GLY A C 1
ATOM 613 O O . GLY A 1 82 ? -0.686 -4.110 -14.153 1.00 92.31 82 GLY A O 1
ATOM 614 N N . GLU A 1 83 ? -2.379 -2.664 -13.857 1.00 95.25 83 GLU A N 1
ATOM 615 C CA . GLU A 1 83 ? -2.612 -2.953 -12.439 1.00 95.25 83 GLU A CA 1
ATOM 616 C C . GLU A 1 83 ? -4.112 -3.156 -12.189 1.00 95.25 83 GLU A C 1
ATOM 618 O O . GLU A 1 83 ? -4.950 -2.406 -12.701 1.00 95.25 83 GLU A O 1
ATOM 623 N N . ARG A 1 84 ? -4.467 -4.159 -11.378 1.00 96.69 84 ARG A N 1
ATOM 624 C CA . ARG A 1 84 ? -5.816 -4.302 -10.811 1.00 96.69 84 ARG A CA 1
ATOM 625 C C . ARG A 1 84 ? -5.731 -4.315 -9.302 1.00 96.69 84 ARG A C 1
ATOM 627 O O . ARG A 1 84 ? -5.016 -5.127 -8.728 1.00 96.69 84 ARG A O 1
ATOM 634 N N . GLU A 1 85 ? -6.537 -3.481 -8.666 1.00 97.50 85 GLU A N 1
ATOM 635 C CA . GLU A 1 85 ? -6.594 -3.408 -7.215 1.00 97.50 85 GLU A CA 1
ATOM 636 C C . GLU A 1 85 ? -8.038 -3.423 -6.722 1.00 97.50 85 GLU A C 1
ATOM 638 O O . GLU A 1 85 ? -8.936 -2.818 -7.314 1.00 97.50 85 GLU A O 1
ATOM 643 N N . ARG A 1 86 ? -8.258 -4.129 -5.614 1.00 97.75 86 ARG A N 1
ATOM 644 C CA . ARG A 1 86 ? -9.505 -4.099 -4.861 1.00 97.75 86 ARG A CA 1
ATOM 645 C C . ARG A 1 86 ? -9.208 -3.900 -3.385 1.00 97.75 86 ARG A C 1
ATOM 647 O O . ARG A 1 86 ? -8.446 -4.664 -2.797 1.00 97.75 86 ARG A O 1
ATOM 654 N N . VAL A 1 87 ? -9.896 -2.931 -2.789 1.00 97.31 87 VAL A N 1
ATOM 655 C CA . VAL A 1 87 ? -9.842 -2.639 -1.355 1.00 97.31 87 VAL A CA 1
ATOM 656 C C . VAL A 1 87 ? -11.242 -2.777 -0.756 1.00 97.31 87 VAL A C 1
ATOM 658 O O . VAL A 1 87 ? -12.224 -2.336 -1.354 1.00 97.31 87 VAL A O 1
ATOM 661 N N . LEU A 1 88 ? -11.344 -3.443 0.395 1.00 96.88 88 LEU A N 1
ATOM 662 C CA . LEU A 1 88 ? -12.607 -3.766 1.064 1.00 96.88 88 LEU A CA 1
ATOM 663 C C . LEU A 1 88 ? -12.499 -3.548 2.571 1.00 96.88 88 LEU A C 1
ATOM 665 O O . LEU A 1 88 ? -11.559 -4.052 3.181 1.00 96.88 88 LEU A O 1
ATOM 669 N N . ALA A 1 89 ? -13.495 -2.900 3.173 1.00 95.62 89 ALA A N 1
ATOM 670 C CA . ALA A 1 89 ? -13.666 -2.916 4.622 1.00 95.62 89 ALA A CA 1
ATOM 671 C C . ALA A 1 89 ? -14.133 -4.306 5.086 1.00 95.62 89 ALA A C 1
ATOM 673 O O . ALA A 1 89 ? -14.989 -4.932 4.457 1.00 95.62 89 ALA A O 1
ATOM 674 N N . LEU A 1 90 ? -13.531 -4.807 6.163 1.00 95.62 90 LEU A N 1
ATOM 675 C CA . LEU A 1 90 ? -13.858 -6.083 6.811 1.00 95.62 90 LEU A CA 1
ATOM 676 C C . LEU A 1 90 ? -14.667 -5.898 8.098 1.00 95.62 90 LEU A C 1
ATOM 678 O O . LEU A 1 90 ? -15.255 -6.854 8.599 1.00 95.62 90 LEU A O 1
ATOM 682 N N . ASN A 1 91 ? -14.668 -4.686 8.639 1.00 83.44 91 ASN A N 1
ATOM 683 C CA . ASN A 1 91 ? -15.520 -4.248 9.730 1.00 83.44 91 ASN A CA 1
ATOM 684 C C . ASN A 1 91 ? -16.140 -2.896 9.345 1.00 83.44 91 ASN A C 1
ATOM 686 O O . ASN A 1 91 ? -15.523 -2.096 8.645 1.00 83.44 91 ASN A O 1
ATOM 690 N N . GLY A 1 92 ? -17.379 -2.689 9.775 1.00 69.25 92 GLY A N 1
ATOM 691 C CA . GLY A 1 92 ? -18.255 -1.634 9.267 1.00 69.25 92 GLY A CA 1
ATOM 692 C C . GLY A 1 92 ? -19.642 -2.191 9.030 1.00 69.25 92 GLY A C 1
ATOM 693 O O . GLY A 1 92 ? -19.746 -3.154 8.238 1.00 69.25 92 GLY A O 1
#

Sequence (92 aa):
MINARRGAASAVLLLFSAAFAAVAVGARAETRSTALPGTPQGWLERMSRALHSRSFEGTFVYLHSGQIETMRIVHEAQADGGERERVLALNG

Radius of gyration: 30.46 Å; chains: 1; bounding box: 66×63×77 Å

pLDDT: mean 78.79, std 21.35, range [37.44, 98.19]

Secondary structure (DSSP, 8-state):
--------SSSSSSSSHHHHTTTTTT--------PPPSSHHHHHHHHHHHHHH--EEEEEEEEETTEEEEEEEEEEE-TTS-EEEEEEES--

Foldseek 3Di:
DDDDDDDDPPPPPPPVVVVVVPPPVPDPPPPPDPDDDPDPVSVVVVVVCCQQADWDWDWDWDDDPNDIWIKIKTWDHDPVSDIDIDMDTPDD